Protein AF-A0A963EHP1-F1 (afdb_monomer)

Secondary structure (DSSP, 8-state):
-TTTT-TTTS-HHHHH--HHHHHHHHHHHHHHHHHHHHHT-HHHHHHHT-

pLDDT: mean 97.06, std 2.49, range [83.25, 98.75]

Structure (mmCIF, N/CA/C/O backbone):
data_AF-A0A963EHP1-F1
#
_entry.id   AF-A0A963EHP1-F1
#
loop_
_atom_site.group_PDB
_atom_site.id
_atom_site.type_symbol
_atom_site.label_atom_id
_atom_site.label_alt_id
_atom_site.label_comp_id
_atom_site.label_asym_id
_atom_site.label_entity_id
_atom_site.label_seq_id
_atom_site.pdbx_PDB_ins_code
_atom_site.Cartn_x
_atom_site.Cartn_y
_atom_site.Cartn_z
_atom_site.occupancy
_atom_site.B_iso_or_equiv
_atom_site.auth_seq_id
_atom_site.auth_comp_id
_atom_site.auth_asym_id
_atom_site.auth_atom_id
_atom_site.pdbx_PDB_model_num
ATOM 1 N N . MET A 1 1 ? 0.400 -13.571 -8.119 1.00 83.25 1 MET A N 1
ATOM 2 C CA . MET A 1 1 ? 1.482 -12.607 -8.433 1.00 83.25 1 MET A CA 1
ATOM 3 C C . MET A 1 1 ? 2.473 -13.072 -9.501 1.00 83.25 1 MET A C 1
ATOM 5 O O . MET A 1 1 ? 2.636 -12.341 -10.464 1.00 83.25 1 MET A O 1
ATOM 9 N N . ARG A 1 2 ? 3.099 -14.264 -9.422 1.00 91.75 2 ARG A N 1
ATOM 10 C CA . ARG A 1 2 ? 4.135 -14.688 -10.403 1.00 91.75 2 ARG A CA 1
ATOM 11 C C . ARG A 1 2 ? 3.714 -14.585 -11.879 1.00 91.75 2 ARG A C 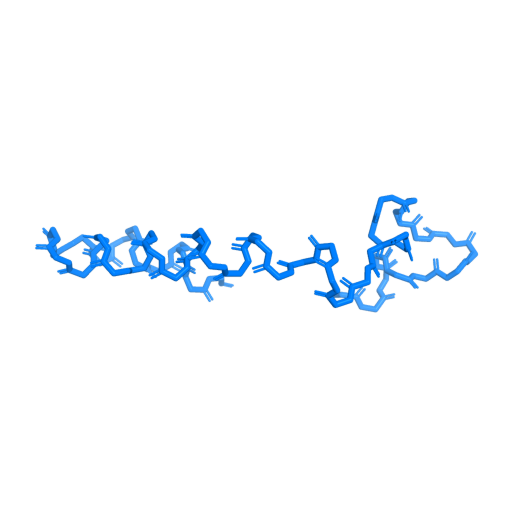1
ATOM 13 O O . ARG A 1 2 ? 4.509 -14.143 -12.688 1.00 91.75 2 ARG A O 1
ATOM 20 N N . ARG A 1 3 ? 2.473 -14.955 -12.212 1.00 95.44 3 ARG A N 1
ATOM 21 C CA . ARG A 1 3 ? 1.940 -14.865 -13.585 1.00 95.44 3 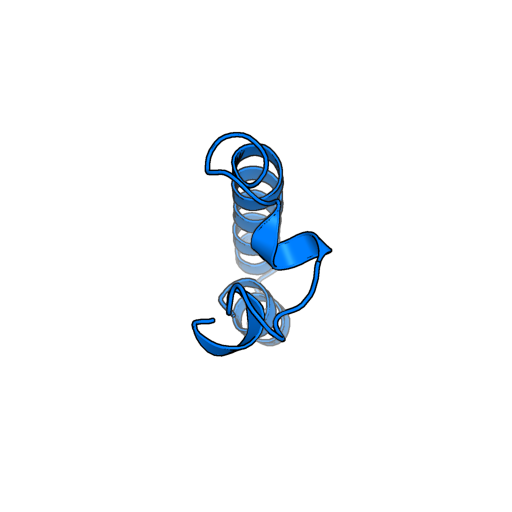ARG A CA 1
ATOM 22 C C . ARG A 1 3 ? 1.765 -13.422 -14.080 1.00 95.44 3 ARG A C 1
ATOM 24 O O . ARG A 1 3 ? 1.928 -13.182 -15.264 1.00 95.44 3 ARG A O 1
ATOM 31 N N . LEU A 1 4 ? 1.425 -12.483 -13.194 1.00 96.12 4 LEU A N 1
ATOM 32 C CA . LEU A 1 4 ? 1.239 -11.072 -13.559 1.00 96.12 4 LEU A CA 1
ATOM 33 C C . LEU A 1 4 ? 2.575 -10.388 -13.854 1.00 96.12 4 LEU A C 1
ATOM 35 O O . LEU A 1 4 ? 2.642 -9.549 -14.739 1.00 96.12 4 LEU A O 1
ATOM 39 N N 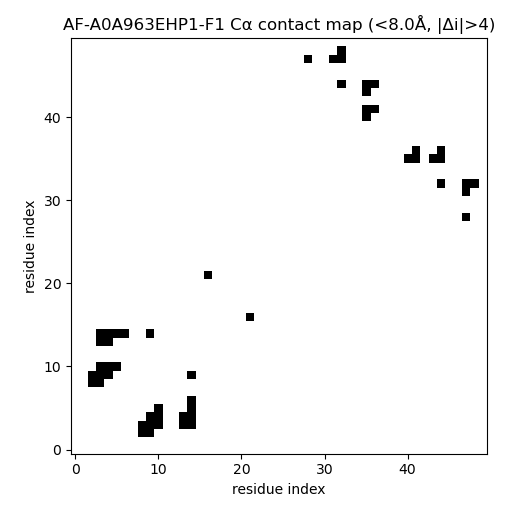. ARG A 1 5 ? 3.638 -10.803 -13.158 1.00 95.81 5 ARG A N 1
ATOM 40 C CA . ARG A 1 5 ? 5.005 -10.288 -13.320 1.00 95.81 5 ARG A CA 1
ATOM 41 C C . ARG A 1 5 ? 5.890 -11.167 -14.209 1.00 95.81 5 ARG A C 1
ATOM 43 O O . ARG A 1 5 ? 7.112 -11.125 -14.093 1.00 95.81 5 ARG A O 1
ATOM 50 N N . ASP A 1 6 ? 5.288 -12.020 -15.032 1.00 97.25 6 ASP A N 1
ATOM 51 C C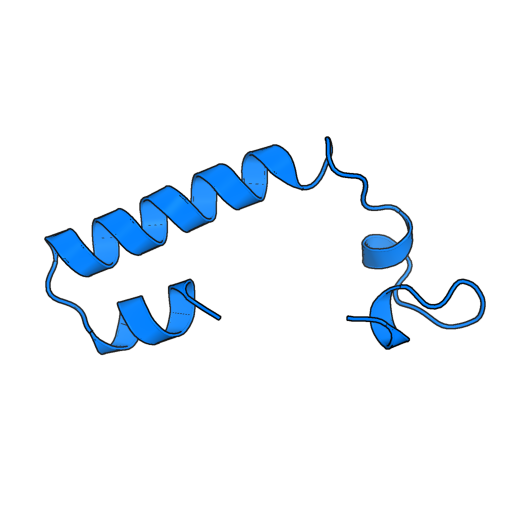A . ASP A 1 6 ? 6.034 -12.829 -15.991 1.00 97.25 6 ASP A CA 1
ATOM 52 C C . ASP A 1 6 ? 6.655 -11.914 -17.069 1.00 97.25 6 ASP A C 1
ATOM 54 O O . ASP A 1 6 ? 5.912 -11.146 -17.677 1.00 97.25 6 ASP A O 1
ATOM 58 N N . PRO A 1 7 ? 7.977 -11.956 -17.325 1.00 94.62 7 PRO A N 1
ATOM 59 C CA . PRO A 1 7 ? 8.614 -11.035 -18.271 1.00 94.62 7 PRO A CA 1
ATOM 60 C C . PRO A 1 7 ? 8.191 -11.214 -19.735 1.00 94.62 7 PRO A C 1
ATOM 62 O O . PRO A 1 7 ? 8.367 -10.292 -20.527 1.00 94.62 7 PRO A O 1
ATOM 65 N N . GLU A 1 8 ? 7.686 -12.390 -20.114 1.00 94.56 8 GLU A N 1
ATOM 66 C CA . GLU A 1 8 ? 7.364 -12.727 -21.505 1.00 94.56 8 GLU A CA 1
ATOM 67 C C . GLU A 1 8 ? 5.869 -12.558 -21.815 1.00 94.56 8 GLU A C 1
ATOM 69 O O . GLU A 1 8 ? 5.509 -12.265 -22.955 1.00 94.56 8 GLU A O 1
ATOM 74 N N . GLY A 1 9 ? 4.990 -12.718 -20.820 1.00 95.00 9 GLY A N 1
ATOM 75 C CA . GLY A 1 9 ? 3.535 -12.659 -21.020 1.00 95.00 9 GLY A CA 1
ATOM 76 C C . GLY A 1 9 ? 2.720 -12.081 -19.862 1.00 95.00 9 GLY A C 1
ATOM 77 O O . GLY A 1 9 ? 1.506 -12.292 -19.812 1.00 95.00 9 GLY A O 1
ATOM 78 N N . GLY A 1 10 ? 3.366 -11.410 -18.909 1.00 96.06 10 GLY A N 1
ATOM 79 C CA . GLY A 1 10 ? 2.707 -10.751 -17.786 1.00 96.06 10 GLY A CA 1
ATOM 80 C C . GLY A 1 10 ? 1.981 -9.460 -18.175 1.00 96.06 10 GLY A C 1
ATOM 81 O O . GLY A 1 10 ? 2.004 -9.006 -19.318 1.00 96.06 10 GLY A O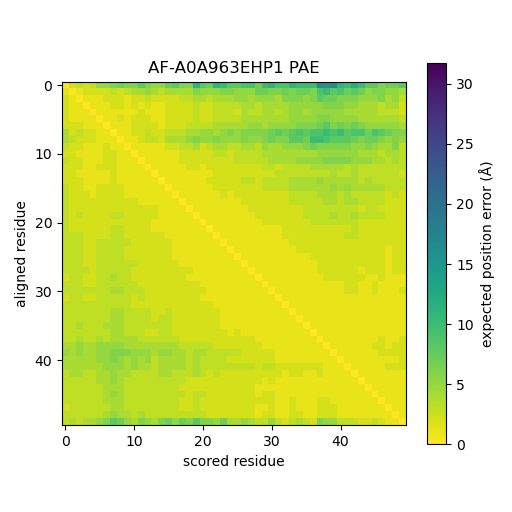 1
ATOM 82 N N . CYS A 1 11 ? 1.316 -8.856 -17.195 1.00 97.00 11 CYS A N 1
ATOM 83 C CA . CYS A 1 11 ? 0.691 -7.550 -17.352 1.00 97.00 11 CYS A CA 1
ATOM 84 C C . CYS A 1 11 ? 1.790 -6.470 -17.400 1.00 97.00 11 CYS A C 1
ATOM 86 O O . CYS A 1 11 ? 2.580 -6.401 -16.458 1.00 97.00 11 CYS A O 1
ATOM 88 N N . PRO A 1 12 ? 1.847 -5.604 -18.434 1.00 96.56 12 PRO A N 1
ATOM 89 C CA . PRO A 1 12 ? 2.896 -4.587 -18.546 1.00 96.56 12 PRO A CA 1
ATOM 90 C C . PRO A 1 12 ? 2.999 -3.685 -17.313 1.00 96.56 12 PRO A C 1
ATOM 92 O O . PRO A 1 12 ? 4.095 -3.439 -16.822 1.00 96.56 12 PRO A O 1
ATOM 95 N N . TRP A 1 13 ? 1.855 -3.280 -16.752 1.00 96.44 13 TRP A N 1
ATOM 96 C CA . TRP A 1 13 ? 1.824 -2.435 -15.560 1.00 96.44 13 TRP A CA 1
ATOM 97 C C . TRP A 1 13 ? 2.473 -3.120 -14.352 1.00 96.44 13 TRP A C 1
ATOM 99 O O . TRP A 1 13 ? 3.302 -2.505 -13.689 1.00 96.44 13 TRP A O 1
ATOM 109 N N . ASP A 1 14 ? 2.149 -4.395 -14.096 1.00 96.94 14 ASP A N 1
ATOM 110 C CA . ASP A 1 14 ? 2.701 -5.175 -12.978 1.00 96.94 14 ASP A CA 1
ATOM 111 C C . ASP A 1 14 ? 4.204 -5.437 -13.123 1.00 96.94 14 ASP A C 1
ATOM 113 O O . ASP A 1 14 ? 4.916 -5.508 -12.117 1.00 96.94 14 ASP A O 1
ATOM 117 N N . ILE A 1 15 ? 4.673 -5.621 -14.361 1.00 97.44 15 ILE A N 1
ATOM 118 C CA . ILE A 1 15 ? 6.088 -5.832 -14.690 1.00 97.44 15 ILE A CA 1
ATOM 119 C C . ILE A 1 15 ? 6.901 -4.562 -14.411 1.00 97.44 15 ILE A C 1
ATOM 121 O O . ILE A 1 15 ? 8.026 -4.655 -13.924 1.00 97.44 15 ILE A O 1
ATOM 125 N N . GLU A 1 16 ? 6.336 -3.388 -14.694 1.00 97.19 16 GLU A N 1
ATOM 126 C CA . GLU A 1 16 ? 6.995 -2.090 -14.510 1.00 97.19 16 GLU A CA 1
ATOM 127 C C . GLU A 1 16 ? 7.034 -1.617 -13.045 1.00 97.19 16 GLU A C 1
ATOM 129 O O . GLU A 1 16 ? 7.793 -0.701 -12.724 1.00 97.19 16 GLU A O 1
ATOM 134 N N . GLN A 1 17 ? 6.256 -2.227 -12.140 1.00 98.00 17 GLN A N 1
ATOM 135 C CA . GLN A 1 17 ? 6.215 -1.809 -10.735 1.00 98.00 17 GLN A CA 1
ATOM 136 C C . GLN A 1 17 ? 7.523 -2.099 -9.986 1.00 98.00 17 GLN A C 1
ATOM 138 O O . GLN A 1 17 ? 8.059 -3.211 -10.018 1.00 98.00 17 GLN A O 1
ATOM 143 N N . THR A 1 18 ? 7.967 -1.128 -9.190 1.00 97.31 18 THR A N 1
ATOM 144 C CA . THR A 1 18 ? 9.082 -1.253 -8.241 1.00 97.31 18 THR A CA 1
ATOM 145 C C . THR A 1 18 ? 8.586 -1.090 -6.802 1.00 97.31 18 THR A C 1
ATOM 147 O O . THR A 1 18 ? 7.407 -0.838 -6.558 1.00 97.31 18 THR A O 1
ATOM 150 N N . PHE A 1 19 ? 9.464 -1.246 -5.806 1.00 97.81 19 PHE A N 1
ATOM 151 C CA . PHE A 1 19 ? 9.070 -0.980 -4.416 1.0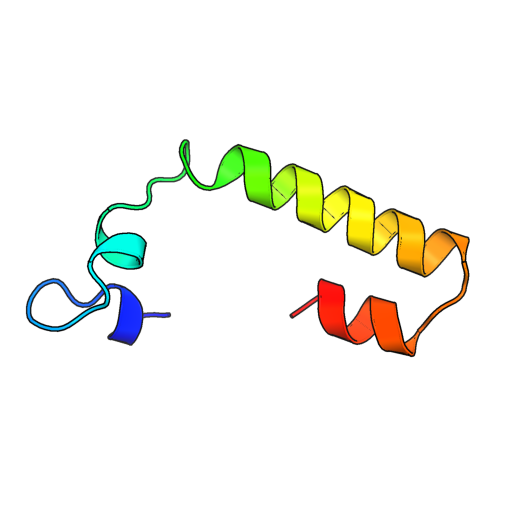0 97.81 19 PHE A CA 1
ATOM 152 C C . PHE A 1 19 ? 8.703 0.492 -4.205 1.00 97.81 19 PHE A C 1
ATOM 154 O O . PHE A 1 19 ? 7.776 0.795 -3.461 1.00 97.81 19 PHE A O 1
ATOM 161 N N . GLU A 1 20 ? 9.393 1.395 -4.897 1.00 98.56 20 GLU A N 1
ATOM 162 C CA . GLU A 1 20 ? 9.154 2.833 -4.850 1.00 98.56 20 GLU A CA 1
ATOM 163 C C . GLU A 1 20 ? 7.801 3.206 -5.460 1.00 98.56 20 GLU A C 1
ATOM 165 O O . GLU A 1 20 ? 7.115 4.062 -4.908 1.00 98.56 20 GLU A O 1
ATOM 170 N N . THR A 1 21 ? 7.393 2.561 -6.562 1.00 97.81 21 THR A N 1
ATOM 171 C CA . THR A 1 21 ? 6.087 2.842 -7.182 1.00 97.81 21 THR A CA 1
ATOM 172 C C . THR A 1 21 ? 4.927 2.269 -6.371 1.00 97.81 21 THR A C 1
ATOM 174 O O . THR A 1 21 ? 3.856 2.861 -6.367 1.00 97.81 21 THR A O 1
ATOM 177 N N . ILE A 1 22 ? 5.140 1.161 -5.650 1.00 98.19 22 ILE A N 1
ATOM 178 C CA . ILE A 1 22 ? 4.116 0.521 -4.809 1.00 98.19 22 ILE A CA 1
ATOM 179 C C . ILE A 1 22 ? 3.952 1.205 -3.444 1.00 98.19 22 ILE A C 1
ATOM 181 O O . ILE A 1 22 ? 2.853 1.221 -2.902 1.00 98.19 22 ILE A O 1
ATOM 185 N N . ALA A 1 23 ? 5.014 1.806 -2.900 1.00 98.44 23 ALA A N 1
ATOM 186 C CA . ALA A 1 23 ? 5.010 2.434 -1.578 1.00 98.44 23 ALA A CA 1
ATOM 187 C C . ALA A 1 23 ? 3.822 3.379 -1.279 1.00 98.44 23 ALA A C 1
ATOM 189 O O . ALA A 1 23 ? 3.251 3.234 -0.198 1.00 98.44 23 ALA A O 1
ATOM 190 N N . PRO A 1 24 ? 3.426 4.329 -2.157 1.00 98.25 24 PRO A N 1
ATOM 191 C CA . PRO A 1 24 ? 2.270 5.185 -1.884 1.00 98.25 24 PRO A CA 1
ATOM 192 C C . PRO A 1 24 ? 0.963 4.391 -1.760 1.00 98.25 24 PRO A C 1
ATOM 194 O O . PRO A 1 24 ? 0.222 4.622 -0.812 1.00 98.25 24 PRO A O 1
ATOM 197 N N . TYR A 1 25 ? 0.733 3.406 -2.632 1.00 97.88 25 TYR A N 1
ATOM 198 C CA . TYR A 1 25 ? -0.464 2.560 -2.581 1.00 97.88 25 TYR A CA 1
ATOM 199 C C . TYR A 1 25 ? -0.508 1.725 -1.300 1.00 97.88 25 TYR A C 1
ATOM 201 O O . TYR A 1 25 ? -1.537 1.645 -0.649 1.00 97.88 25 TYR A O 1
ATOM 209 N N . THR A 1 26 ? 0.630 1.188 -0.849 1.00 97.81 26 THR A N 1
ATOM 210 C CA . THR A 1 26 ? 0.693 0.476 0.439 1.00 97.81 26 THR A CA 1
ATOM 211 C C . THR A 1 26 ? 0.285 1.360 1.622 1.00 97.81 26 THR A C 1
ATOM 213 O O . THR A 1 26 ? -0.248 0.860 2.611 1.00 97.81 26 THR A O 1
ATOM 216 N N . ILE A 1 27 ? 0.571 2.665 1.562 1.00 98.38 27 ILE A N 1
ATOM 217 C CA . ILE A 1 27 ? 0.160 3.610 2.607 1.00 98.38 27 ILE A CA 1
ATOM 218 C C . ILE A 1 27 ? -1.348 3.858 2.533 1.00 98.38 27 ILE A C 1
ATOM 220 O O . ILE A 1 27 ? -1.991 3.863 3.579 1.00 98.38 27 ILE A O 1
ATOM 224 N N . GLU A 1 28 ? -1.897 4.054 1.332 1.00 98.50 28 GLU A N 1
ATOM 225 C CA . GLU A 1 28 ? -3.337 4.248 1.105 1.00 98.50 28 GLU A CA 1
ATOM 226 C C . GLU A 1 28 ? -4.151 3.070 1.664 1.00 98.50 28 GLU A C 1
ATOM 228 O O . GLU A 1 28 ? -4.972 3.274 2.556 1.00 98.50 28 GLU A O 1
ATOM 233 N N . GLU A 1 29 ? -3.801 1.842 1.287 1.00 98.44 29 GLU A N 1
ATOM 234 C CA . GLU A 1 29 ? -4.454 0.609 1.759 1.00 98.44 29 GLU A CA 1
ATOM 235 C C . GLU A 1 29 ? -4.381 0.462 3.292 1.00 98.44 29 GLU A C 1
ATOM 237 O O . GLU A 1 29 ? -5.321 0.030 3.958 1.00 98.44 29 GLU A O 1
ATOM 242 N N . ALA A 1 30 ? -3.268 0.875 3.913 1.00 98.50 30 ALA A N 1
ATOM 243 C CA . ALA A 1 30 ? -3.142 0.840 5.370 1.00 98.50 30 ALA A CA 1
ATOM 244 C C . ALA A 1 30 ? -4.111 1.813 6.067 1.00 98.50 30 ALA A C 1
ATOM 246 O O . ALA A 1 30 ? -4.573 1.532 7.179 1.00 98.50 30 ALA A O 1
ATOM 247 N N . TYR A 1 31 ? -4.413 2.951 5.436 1.00 98.56 31 TYR A N 1
ATOM 248 C CA . TYR A 1 31 ? -5.433 3.876 5.926 1.00 98.56 31 TYR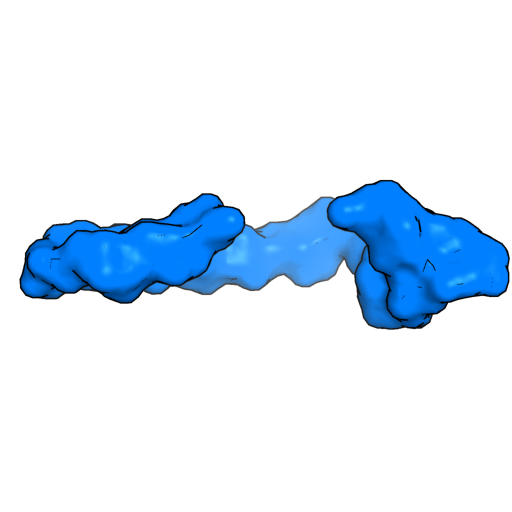 A CA 1
ATOM 249 C C . TYR A 1 31 ? -6.845 3.327 5.727 1.00 98.56 31 TYR A C 1
ATOM 251 O O . TYR A 1 31 ? -7.669 3.511 6.620 1.00 98.56 31 TYR A O 1
ATOM 259 N N . GLU A 1 32 ? -7.112 2.626 4.629 1.00 98.62 32 GLU A N 1
ATOM 260 C CA . GLU A 1 32 ? -8.409 1.987 4.366 1.00 98.62 32 GLU A CA 1
ATOM 261 C C . GLU A 1 32 ? -8.690 0.862 5.371 1.00 98.62 32 GLU A C 1
ATOM 263 O O . GLU A 1 32 ? -9.731 0.864 6.032 1.00 98.62 32 GLU A O 1
ATOM 268 N N . VAL A 1 33 ? -7.701 0.004 5.650 1.00 98.75 33 VAL A N 1
ATOM 269 C CA . VAL A 1 33 ? -7.774 -0.984 6.742 1.00 98.75 33 VAL A CA 1
ATOM 270 C C . VAL A 1 33 ? -8.067 -0.309 8.087 1.00 98.75 33 VAL A C 1
ATOM 272 O O . VAL A 1 33 ? -8.913 -0.773 8.860 1.00 98.75 33 VAL A O 1
ATOM 275 N N . ALA A 1 34 ? -7.366 0.786 8.401 1.00 98.62 34 ALA A N 1
ATOM 276 C CA . ALA A 1 34 ? -7.571 1.512 9.652 1.00 98.62 34 ALA A CA 1
ATOM 277 C C . ALA A 1 34 ? -8.978 2.132 9.742 1.00 98.62 34 ALA A C 1
ATOM 279 O O . ALA A 1 34 ? -9.587 2.104 10.816 1.00 98.62 34 ALA A O 1
ATOM 280 N N . ASP A 1 35 ? -9.505 2.658 8.635 1.00 98.69 35 ASP A N 1
ATOM 281 C CA . ASP A 1 35 ? -10.855 3.215 8.546 1.00 98.69 35 ASP A CA 1
ATOM 282 C C . ASP A 1 35 ? -11.934 2.135 8.713 1.00 98.69 35 ASP A C 1
ATOM 284 O O . ASP A 1 35 ? -12.844 2.298 9.533 1.00 98.69 35 ASP A O 1
ATOM 288 N N . ALA A 1 36 ? -11.796 0.990 8.038 1.00 98.69 36 ALA A N 1
ATOM 289 C CA . ALA A 1 36 ? -12.714 -0.140 8.175 1.00 98.69 36 ALA A CA 1
ATOM 290 C C . ALA A 1 36 ? -12.797 -0.633 9.634 1.00 98.69 36 ALA A C 1
ATOM 292 O O . ALA A 1 36 ? -13.890 -0.855 10.171 1.00 98.69 36 ALA A O 1
ATOM 293 N N . ILE A 1 37 ? -11.652 -0.710 10.328 1.00 98.56 37 ILE A N 1
ATOM 294 C CA . ILE A 1 37 ? -11.596 -1.014 11.769 1.00 98.56 37 ILE A CA 1
ATOM 295 C C . ILE A 1 37 ? -12.318 0.063 12.586 1.00 98.56 37 ILE A C 1
ATOM 297 O O . ILE A 1 37 ? -13.109 -0.271 13.471 1.00 98.56 37 ILE A O 1
ATOM 301 N N . ALA A 1 38 ? -12.067 1.346 12.309 1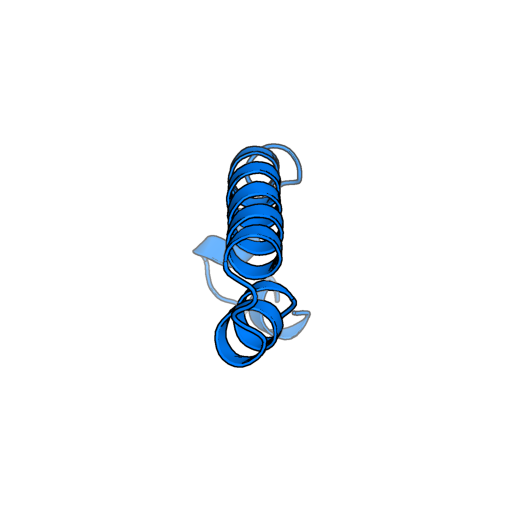.00 98.62 38 ALA A N 1
ATOM 302 C CA . ALA A 1 38 ? -12.671 2.456 13.044 1.00 98.62 38 ALA A CA 1
ATOM 303 C C . ALA A 1 38 ? -14.202 2.502 12.894 1.00 98.62 38 ALA A C 1
ATOM 305 O O . ALA A 1 38 ? -14.904 2.847 13.848 1.00 98.62 38 ALA A O 1
ATOM 306 N N . ARG A 1 39 ? -14.726 2.110 11.728 1.00 98.50 39 ARG A N 1
ATOM 307 C CA . ARG A 1 39 ? -16.168 1.991 11.462 1.00 98.50 39 ARG A CA 1
ATOM 308 C C . ARG A 1 39 ? -16.795 0.700 11.989 1.00 98.50 39 ARG A C 1
ATOM 310 O O . ARG A 1 39 ? -18.021 0.617 12.058 1.00 98.50 39 ARG A O 1
ATOM 317 N N . GLY A 1 40 ? -15.989 -0.289 12.375 1.00 98.31 40 GLY A N 1
ATOM 318 C CA . GLY A 1 40 ? -16.469 -1.618 12.756 1.00 98.31 40 GLY A CA 1
ATOM 319 C C . GLY A 1 40 ? -17.050 -2.408 11.578 1.00 98.31 40 GLY A C 1
ATOM 320 O O . GLY A 1 40 ? -17.915 -3.261 11.785 1.00 98.31 40 GLY A O 1
ATOM 321 N N . ASP A 1 41 ? -16.605 -2.114 10.354 1.00 98.50 41 ASP A N 1
ATOM 322 C CA . ASP A 1 41 ? -17.068 -2.776 9.137 1.00 98.50 41 ASP A CA 1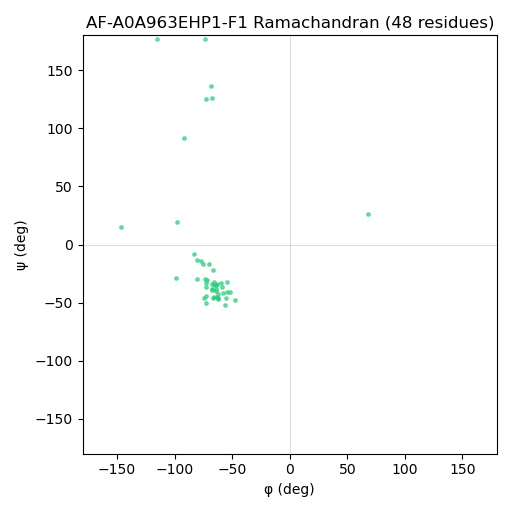
ATOM 323 C C . ASP A 1 41 ? -16.170 -3.971 8.801 1.00 98.50 41 ASP A C 1
ATOM 325 O O . ASP A 1 41 ? -15.137 -3.863 8.145 1.00 98.50 41 ASP A O 1
ATOM 329 N N . PHE A 1 42 ? -16.554 -5.144 9.303 1.00 96.38 42 PHE A N 1
ATOM 330 C CA . PHE A 1 42 ? -15.779 -6.372 9.116 1.00 96.38 42 PHE A CA 1
ATOM 331 C C . PHE A 1 42 ? -15.899 -6.974 7.715 1.00 96.38 42 PHE A C 1
ATOM 333 O O . PHE A 1 42 ? -15.102 -7.849 7.374 1.00 96.38 42 PHE A O 1
ATOM 340 N N . ALA A 1 43 ? -16.910 -6.575 6.936 1.00 97.88 43 ALA A N 1
ATOM 341 C CA . ALA A 1 43 ? -17.004 -6.997 5.546 1.00 97.88 43 ALA A CA 1
ATOM 342 C C . ALA A 1 43 ? -15.934 -6.264 4.736 1.00 97.88 43 ALA A C 1
ATOM 344 O O . ALA A 1 43 ? -15.120 -6.918 4.092 1.00 97.88 43 ALA A O 1
ATOM 345 N N . ASP A 1 44 ? -15.887 -4.945 4.895 1.00 98.06 44 ASP A N 1
ATOM 346 C CA . ASP A 1 44 ? -14.922 -4.058 4.249 1.00 98.06 44 ASP A CA 1
ATOM 347 C C . ASP A 1 44 ? -13.485 -4.369 4.682 1.00 98.06 44 ASP A C 1
ATOM 349 O O . ASP A 1 44 ? -12.613 -4.604 3.858 1.00 98.06 44 ASP A O 1
ATOM 353 N N . LEU A 1 45 ? -13.256 -4.572 5.987 1.00 98.38 45 LEU A N 1
ATOM 354 C CA . LEU A 1 45 ? -11.949 -4.995 6.506 1.00 98.38 45 LEU A CA 1
ATOM 355 C C . LEU A 1 45 ? -11.426 -6.280 5.843 1.00 98.38 45 LEU A C 1
ATOM 357 O O . LEU A 1 45 ? -10.218 -6.470 5.729 1.00 98.38 45 LEU A O 1
ATOM 361 N N . ARG A 1 46 ? -12.316 -7.201 5.450 1.00 97.81 46 ARG A N 1
ATOM 362 C CA . ARG A 1 46 ? -11.904 -8.422 4.749 1.00 97.81 46 ARG A CA 1
ATOM 363 C C . ARG A 1 46 ? -11.459 -8.129 3.320 1.00 97.81 46 ARG A C 1
ATOM 365 O O . ARG A 1 46 ? -10.656 -8.890 2.804 1.00 97.81 46 ARG A O 1
ATOM 372 N N . GLU A 1 47 ? -12.021 -7.112 2.680 1.00 97.56 47 GLU A N 1
ATOM 373 C CA . GLU A 1 47 ? -11.654 -6.713 1.322 1.00 97.56 47 GLU A CA 1
ATOM 374 C C . GLU A 1 47 ? -10.299 -5.992 1.326 1.00 97.56 47 GLU A C 1
ATOM 376 O O . GLU A 1 47 ? -9.409 -6.414 0.591 1.00 97.56 47 GLU A O 1
ATOM 381 N N . GLU A 1 48 ? -10.079 -5.051 2.251 1.00 97.56 48 GLU A N 1
ATOM 382 C CA . GLU A 1 48 ? -8.826 -4.269 2.323 1.00 97.56 48 GLU A CA 1
ATOM 383 C C . GLU A 1 48 ? -7.598 -5.076 2.785 1.00 97.56 48 GLU A C 1
ATOM 385 O O . GLU A 1 48 ? -6.449 -4.671 2.619 1.00 97.56 48 GLU A O 1
ATOM 390 N N . LEU A 1 49 ? -7.800 -6.252 3.388 1.00 97.00 49 LEU A N 1
ATOM 391 C CA . LEU A 1 49 ? -6.699 -7.161 3.736 1.00 97.00 49 LEU A CA 1
ATOM 392 C C . LEU A 1 49 ? -6.248 -8.054 2.563 1.00 97.00 49 LEU A C 1
ATOM 394 O O . LEU A 1 49 ? -5.217 -8.730 2.692 1.00 97.00 49 LEU A O 1
ATOM 398 N N . GLY A 1 50 ? -6.982 -8.044 1.442 1.00 92.75 50 GLY A N 1
ATOM 399 C CA . GLY A 1 50 ? -6.767 -8.902 0.267 1.00 92.75 50 GLY A CA 1
ATOM 400 C C . GLY A 1 50 ? -7.216 -10.354 0.431 1.00 92.75 50 GLY A C 1
ATOM 401 O O . GLY A 1 50 ? -6.737 -11.188 -0.377 1.00 92.75 50 GLY A O 1
#

Sequence (50 aa):
MRRLRDPEGGCPWDIEQTFETIAPYTIEEAYEVADAIARGDFADLREELG

Solvent-accessible surface area (backbone atoms only — not comparable to full-atom values): 2966 Å² total; per-residue (Å²): 109,72,68,41,48,32,93,88,78,28,43,70,70,59,55,71,57,48,72,78,70,43,48,63,57,57,52,53,46,53,50,51,36,50,48,22,58,76,71,67,36,67,70,56,35,55,57,59,74,106

Foldseek 3Di:
DCQQCPPPHHPPVVVPDDPVNCVVVVVVLVVQLVVCVVVVPVVSNVVSVD

Mean predicted aligned error: 2.54 Å

Nearest PDB structures (foldseek):
  3cra-assembly1_A  TM=9.839E-01  e=3.713E-05  Escherichia coli K-12
  3cra-assembly1_B  TM=8.944E-01  e=1.297E-03  Escherichia coli K-12
  7yh5-assembly1_A  TM=9.390E-01  e=9.492E-03  Mycobacterium tuberculosis
  7yh5-assembly2_D  TM=9.312E-01  e=1.676E-02  Mycobacterium tuberculosis
  2yxh-assembly1_B  TM=9.012E-01  e=7.456E-02  Thermotoga maritima MSB8

Radius of gyration: 14.28 Å; Cα contacts (8 Å, |Δi|>4): 27; chains: 1; bounding box: 26×20×34 Å